Protein AF-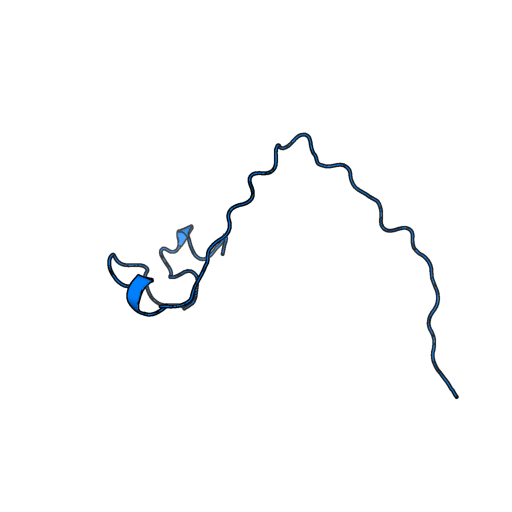A0A392VJ66-F1 (afdb_monomer_lite)

Organism: NCBI:txid97028

pLDDT: mean 76.39, std 14.72, range [45.09, 92.94]

Secondary structure (DSSP, 8-state):
-TTTTTTTB-SSSSSB--TTGGGGSTT---------TT-----------------

Radius of gyration: 19.91 Å; chains: 1; bounding box: 38×50×27 Å

Foldseek 3Di:
DVVQVVVQADPVDRHHDDVVVVVVVVPDDDDDDDDDPVPPPPPDPPDPDDDDDDD

Sequence (55 aa):
MAERRPKGLCMFCDEQFTPGHQFKHKRSQIMVLELDDDDTMVEEPTEETNSPESD

Structure (mmCIF, N/CA/C/O backbone):
data_AF-A0A392VJ66-F1
#
_entry.id   AF-A0A392VJ66-F1
#
loop_
_atom_site.group_PDB
_atom_site.id
_atom_site.type_symbol
_atom_site.label_atom_id
_atom_site.label_alt_id
_atom_site.label_comp_id
_atom_site.label_asym_id
_atom_site.label_entity_id
_atom_site.label_seq_id
_atom_site.pdbx_PDB_ins_code
_atom_site.Cartn_x
_atom_site.Cartn_y
_atom_site.Cartn_z
_atom_site.occupancy
_atom_site.B_iso_or_equiv
_atom_site.auth_seq_id
_atom_site.auth_comp_id
_atom_site.auth_asym_id
_atom_site.auth_atom_id
_atom_site.pdbx_PDB_model_num
ATOM 1 N N . MET A 1 1 ? 3.973 -9.200 -4.008 1.00 65.00 1 MET A N 1
ATOM 2 C CA . MET A 1 1 ? 3.952 -7.738 -3.758 1.00 65.00 1 MET A CA 1
ATOM 3 C C . MET A 1 1 ? 3.749 -6.954 -5.055 1.00 65.00 1 MET A C 1
ATOM 5 O O . MET A 1 1 ? 2.810 -6.168 -5.124 1.00 65.00 1 MET A O 1
ATOM 9 N N . ALA A 1 2 ? 4.547 -7.250 -6.091 1.00 75.94 2 ALA A N 1
ATOM 10 C CA . ALA A 1 2 ? 4.433 -6.672 -7.434 1.00 75.94 2 ALA A CA 1
ATOM 11 C C . ALA A 1 2 ? 3.028 -6.782 -8.053 1.00 75.94 2 ALA A C 1
ATOM 13 O O . ALA A 1 2 ? 2.557 -5.824 -8.641 1.00 75.94 2 ALA A O 1
ATOM 14 N N . GLU A 1 3 ? 2.313 -7.890 -7.839 1.00 84.31 3 GLU A N 1
ATOM 15 C CA . GLU A 1 3 ? 0.945 -8.065 -8.362 1.00 84.31 3 GLU A CA 1
ATOM 16 C C . GLU A 1 3 ? -0.164 -7.529 -7.445 1.00 84.31 3 GLU A C 1
ATOM 18 O O . GLU A 1 3 ? -1.303 -7.359 -7.874 1.00 84.31 3 GLU A O 1
ATOM 23 N N . ARG A 1 4 ? 0.146 -7.282 -6.167 1.00 87.38 4 ARG A N 1
ATOM 24 C CA . ARG A 1 4 ? -0.825 -6.804 -5.165 1.00 87.38 4 ARG A CA 1
ATOM 25 C C . ARG A 1 4 ? -1.029 -5.295 -5.278 1.00 87.38 4 ARG A C 1
ATOM 27 O O . ARG A 1 4 ? -2.166 -4.832 -5.280 1.00 87.38 4 ARG A O 1
ATOM 34 N N . ARG A 1 5 ? 0.070 -4.550 -5.458 1.00 81.19 5 ARG A N 1
ATOM 35 C CA . ARG A 1 5 ? 0.070 -3.094 -5.676 1.00 81.19 5 ARG A CA 1
ATOM 36 C C . ARG A 1 5 ? -0.826 -2.631 -6.836 1.00 81.19 5 ARG A C 1
ATOM 38 O O . ARG A 1 5 ? -1.676 -1.784 -6.578 1.00 81.19 5 ARG A O 1
ATOM 45 N N . PRO A 1 6 ? -0.719 -3.168 -8.069 1.00 90.81 6 PRO A N 1
ATOM 46 C CA . PRO A 1 6 ? -1.560 -2.732 -9.187 1.00 90.81 6 PRO A CA 1
ATOM 47 C C . PRO A 1 6 ? -3.042 -3.064 -8.975 1.00 90.81 6 PRO A C 1
ATOM 49 O O . PRO A 1 6 ? -3.901 -2.403 -9.543 1.00 90.81 6 PRO A O 1
ATOM 52 N N . LYS A 1 7 ? -3.352 -4.053 -8.126 1.00 92.00 7 LYS A N 1
ATOM 53 C CA . LYS A 1 7 ? -4.724 -4.414 -7.737 1.00 92.00 7 LYS A CA 1
ATOM 54 C C . LYS A 1 7 ? -5.263 -3.567 -6.573 1.00 92.00 7 LYS A C 1
ATOM 56 O O . LYS A 1 7 ? -6.390 -3.787 -6.143 1.00 92.00 7 LYS A O 1
ATOM 61 N N . GLY A 1 8 ? -4.472 -2.632 -6.036 1.00 90.94 8 GLY A N 1
ATOM 62 C CA . GLY A 1 8 ? -4.855 -1.796 -4.895 1.00 90.94 8 GLY A CA 1
ATOM 63 C C . GLY A 1 8 ? -5.007 -2.568 -3.582 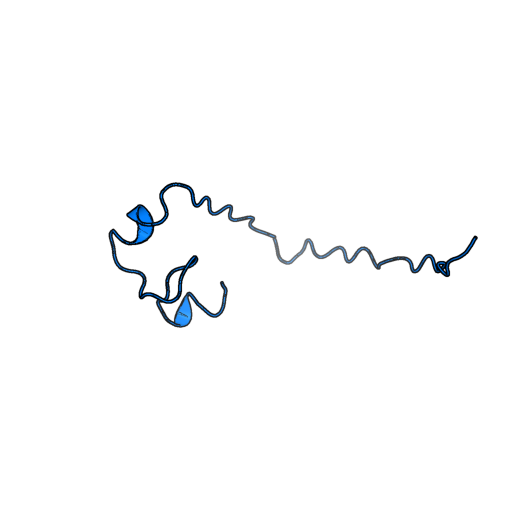1.00 90.94 8 GLY A C 1
ATOM 64 O O . GLY A 1 8 ? -5.674 -2.092 -2.665 1.00 90.94 8 GLY A O 1
ATOM 65 N N . LEU A 1 9 ? -4.427 -3.766 -3.483 1.00 92.75 9 LEU A N 1
ATOM 66 C CA . LEU A 1 9 ? -4.519 -4.605 -2.293 1.00 92.75 9 LEU A CA 1
ATOM 67 C C . LEU A 1 9 ? -3.418 -4.271 -1.290 1.00 92.75 9 LEU A C 1
ATOM 69 O O . LEU A 1 9 ? -2.317 -3.845 -1.653 1.00 92.75 9 LEU A O 1
ATOM 73 N N . CYS A 1 10 ? -3.712 -4.516 -0.015 1.00 91.56 10 CYS A N 1
ATOM 74 C CA . CYS A 1 10 ? -2.735 -4.428 1.050 1.00 91.56 10 CYS A CA 1
ATOM 75 C C . CYS A 1 10 ? -1.546 -5.362 0.780 1.00 91.56 10 CYS A C 1
ATOM 77 O O . CYS A 1 10 ? -1.635 -6.434 0.177 1.00 91.56 10 CYS A O 1
ATOM 79 N N . MET A 1 11 ? -0.386 -4.937 1.265 1.00 87.31 11 MET A N 1
ATOM 80 C CA . MET A 1 11 ? 0.872 -5.658 1.100 1.00 87.31 11 MET A CA 1
ATOM 81 C C . MET A 1 11 ? 0.947 -6.908 1.984 1.00 87.31 11 MET A C 1
ATOM 83 O O . MET A 1 11 ? 1.749 -7.795 1.704 1.00 87.31 11 MET A O 1
ATOM 87 N N . PHE A 1 12 ? 0.101 -6.979 3.016 1.00 88.12 12 PHE A N 1
ATOM 88 C CA . PHE A 1 12 ? 0.121 -8.007 4.058 1.00 88.12 12 PHE A CA 1
ATOM 89 C C . PHE A 1 12 ? -1.181 -8.817 4.148 1.00 88.12 12 PHE A C 1
ATOM 91 O O .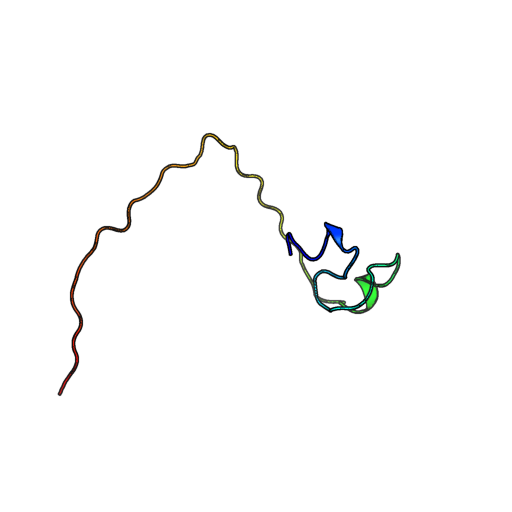 PHE A 1 12 ? -1.224 -9.805 4.874 1.00 88.12 12 PHE A O 1
ATOM 98 N N . CYS A 1 13 ? -2.239 -8.417 3.437 1.00 90.62 13 CYS A N 1
ATOM 99 C CA . CYS A 1 13 ? -3.507 -9.145 3.380 1.00 90.62 13 CYS A CA 1
ATOM 100 C C . CYS A 1 13 ? -4.238 -8.892 2.050 1.00 90.62 13 CYS A C 1
ATOM 102 O O . CYS A 1 13 ? -3.763 -8.129 1.210 1.00 90.62 13 CYS A O 1
ATOM 104 N N . ASP A 1 14 ? -5.387 -9.537 1.853 1.00 91.38 14 ASP A N 1
ATOM 105 C CA . ASP A 1 14 ? -6.176 -9.459 0.614 1.00 91.38 14 ASP A CA 1
ATOM 106 C C . ASP A 1 14 ? -7.285 -8.386 0.658 1.00 91.38 14 ASP A C 1
ATOM 108 O O . ASP A 1 14 ? -8.182 -8.370 -0.181 1.00 91.38 14 ASP A O 1
ATOM 112 N N . GLU A 1 15 ? -7.237 -7.468 1.627 1.00 92.94 15 GLU A N 1
ATOM 113 C CA . GLU A 1 15 ? -8.126 -6.302 1.675 1.00 92.94 15 GLU A CA 1
ATOM 114 C C . GLU A 1 15 ? -7.595 -5.148 0.806 1.00 92.94 15 GLU A C 1
ATOM 116 O O . GLU A 1 15 ? -6.395 -5.052 0.541 1.00 92.94 15 GLU A O 1
ATOM 121 N N . GLN A 1 16 ? -8.471 -4.220 0.404 1.00 92.56 16 GLN A N 1
ATOM 122 C CA . GLN A 1 16 ? -8.049 -2.989 -0.271 1.00 92.56 16 GLN A CA 1
ATOM 123 C C . GLN A 1 16 ? -7.182 -2.116 0.644 1.00 92.56 16 GLN A C 1
ATOM 125 O O . GLN A 1 16 ? -7.481 -1.920 1.826 1.00 92.56 16 GLN A O 1
ATOM 130 N N . PHE A 1 17 ? -6.123 -1.543 0.077 1.00 91.44 17 PHE A N 1
ATOM 131 C CA . PHE A 1 17 ? -5.267 -0.604 0.780 1.00 91.44 17 PHE A CA 1
ATOM 132 C C . PHE A 1 17 ? -5.914 0.784 0.805 1.00 91.44 17 PHE A C 1
ATOM 134 O O . PHE A 1 17 ? -5.939 1.495 -0.197 1.00 91.44 17 PHE A O 1
ATOM 141 N N . THR A 1 18 ? -6.424 1.179 1.969 1.00 90.50 18 THR A N 1
ATOM 142 C CA . THR A 1 18 ? -6.990 2.512 2.209 1.00 90.50 18 THR A CA 1
ATOM 143 C C . THR A 1 18 ? -6.123 3.311 3.185 1.00 90.50 18 THR A C 1
ATOM 145 O O . THR A 1 18 ? -5.412 2.722 4.011 1.00 90.50 18 THR A O 1
ATOM 148 N N . PRO A 1 19 ? -6.165 4.657 3.145 1.00 88.94 19 PRO A N 1
ATOM 149 C CA . PRO A 1 19 ? -5.547 5.481 4.179 1.00 88.94 19 PRO A CA 1
ATOM 150 C C . PRO A 1 19 ? -6.021 5.033 5.569 1.00 88.94 19 PRO A C 1
ATOM 152 O O . PRO A 1 19 ? -7.216 4.951 5.835 1.00 88.94 19 PRO A O 1
ATOM 155 N N . GLY A 1 20 ? -5.079 4.688 6.448 1.00 88.31 20 GLY A N 1
ATOM 156 C CA . GLY A 1 20 ? -5.366 4.143 7.780 1.00 88.31 20 GLY A CA 1
ATOM 157 C C . GLY A 1 20 ? -5.331 2.613 7.883 1.00 88.31 20 GLY A C 1
ATOM 158 O O . GLY A 1 20 ? -5.089 2.100 8.975 1.00 88.31 20 GLY A O 1
ATOM 159 N N . HIS A 1 21 ? -5.435 1.868 6.775 1.00 90.31 21 HIS A N 1
ATOM 160 C CA . HIS A 1 21 ? -5.291 0.405 6.786 1.00 90.31 21 HIS A CA 1
ATOM 161 C C . HIS A 1 21 ? -3.911 -0.033 7.313 1.00 90.31 21 HIS A C 1
ATOM 163 O O . HIS A 1 21 ? -3.792 -1.051 7.993 1.00 90.31 21 HIS A O 1
ATOM 169 N N . GLN A 1 22 ? -2.877 0.789 7.110 1.00 83.62 22 GLN A N 1
ATOM 170 C CA . GLN A 1 22 ? -1.538 0.590 7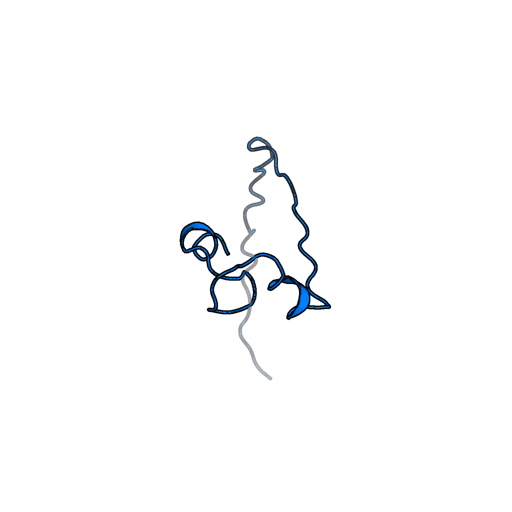.679 1.00 83.62 22 GLN A CA 1
ATOM 171 C C . GLN A 1 22 ? -1.533 0.358 9.205 1.00 83.62 22 GLN A C 1
ATOM 173 O O . GLN A 1 22 ? -0.700 -0.390 9.708 1.00 83.62 22 GLN A O 1
ATOM 178 N N . PHE A 1 23 ? -2.496 0.915 9.953 1.00 88.00 23 PHE A N 1
ATOM 179 C CA . PHE A 1 23 ? -2.581 0.732 11.407 1.00 88.00 23 PHE A CA 1
ATOM 180 C C . PHE A 1 23 ? -3.099 -0.653 11.830 1.00 88.00 23 PHE A C 1
ATOM 182 O O . PHE A 1 23 ? -2.958 -1.011 13.002 1.00 88.00 23 PHE A O 1
ATOM 189 N N . LYS A 1 24 ? -3.663 -1.455 10.910 1.00 90.12 24 LYS A N 1
ATOM 190 C CA . LYS A 1 24 ? -3.971 -2.875 11.161 1.00 90.12 24 LYS A CA 1
ATOM 191 C C . LYS A 1 24 ? -2.694 -3.718 11.263 1.00 90.12 24 LYS A C 1
ATOM 193 O O . LYS A 1 24 ? -2.663 -4.695 12.006 1.00 90.12 24 LYS A O 1
ATOM 198 N N . HIS A 1 25 ? -1.616 -3.304 10.595 1.00 90.00 25 HIS A N 1
ATOM 199 C CA . HIS A 1 25 ? -0.341 -4.021 10.537 1.00 90.00 25 HIS A CA 1
ATOM 200 C C . HIS A 1 25 ? 0.748 -3.287 11.342 1.00 90.00 25 HIS A C 1
ATOM 202 O O . HIS A 1 25 ? 1.769 -2.861 10.817 1.00 90.00 25 HIS A O 1
ATOM 208 N N . LYS A 1 26 ? 0.546 -3.150 12.661 1.00 78.06 26 LYS A N 1
ATOM 209 C CA . LYS A 1 26 ? 1.354 -2.307 13.580 1.00 78.06 26 LYS A CA 1
ATOM 210 C C . LYS A 1 26 ? 2.856 -2.642 13.690 1.00 78.06 26 LYS A C 1
ATOM 212 O O . LYS A 1 26 ? 3.575 -1.939 14.391 1.00 78.06 26 LYS A O 1
ATOM 217 N N . ARG A 1 27 ? 3.331 -3.725 13.068 1.00 81.56 27 ARG A N 1
ATOM 218 C CA . ARG A 1 27 ? 4.736 -4.186 13.122 1.00 81.56 27 ARG A CA 1
ATOM 219 C C . ARG A 1 27 ? 5.320 -4.499 11.744 1.00 81.56 27 ARG A C 1
ATOM 221 O O . ARG A 1 27 ? 6.368 -5.127 11.665 1.00 81.56 27 ARG A O 1
ATOM 228 N N . SER A 1 28 ? 4.656 -4.096 10.663 1.00 79.50 28 SER A N 1
ATOM 229 C CA . SER A 1 28 ? 5.217 -4.277 9.329 1.00 79.50 28 SER A CA 1
ATOM 230 C C . SER A 1 28 ? 6.276 -3.216 9.042 1.00 79.50 28 SER A C 1
ATOM 232 O O . SER A 1 28 ? 5.980 -2.024 9.102 1.00 79.50 28 SER A O 1
ATOM 234 N N . GLN A 1 29 ? 7.483 -3.649 8.691 1.00 80.00 29 GLN A N 1
ATOM 235 C CA . GLN A 1 29 ? 8.534 -2.791 8.152 1.00 80.00 29 GLN A CA 1
ATOM 236 C C . GLN A 1 29 ? 8.709 -3.120 6.668 1.00 80.00 29 GLN A C 1
ATOM 238 O O . GLN A 1 29 ? 8.705 -4.290 6.290 1.00 80.00 29 GLN A O 1
ATOM 243 N N . ILE A 1 30 ? 8.817 -2.093 5.827 1.00 80.06 30 ILE A N 1
ATOM 244 C CA . ILE A 1 30 ? 9.128 -2.245 4.404 1.00 80.06 30 ILE A CA 1
ATOM 245 C C . ILE A 1 30 ? 10.495 -1.610 4.201 1.00 80.06 30 ILE A C 1
ATOM 247 O O . ILE A 1 30 ? 10.637 -0.403 4.378 1.00 80.06 30 ILE A O 1
ATOM 251 N N . MET A 1 31 ? 11.481 -2.428 3.850 1.00 83.56 31 MET A N 1
ATOM 252 C CA . MET A 1 31 ? 12.793 -1.954 3.430 1.00 83.56 31 MET A CA 1
ATOM 253 C C . MET A 1 31 ? 12.811 -1.928 1.905 1.00 83.56 31 MET A C 1
ATOM 255 O O . MET A 1 31 ? 12.454 -2.919 1.267 1.00 83.56 31 MET A O 1
ATOM 259 N N . VAL A 1 32 ? 13.161 -0.782 1.331 1.00 82.62 32 VAL A N 1
ATOM 260 C CA . VAL A 1 32 ? 13.355 -0.625 -0.111 1.00 82.62 32 VAL A CA 1
ATOM 261 C C . VAL A 1 32 ? 14.854 -0.585 -0.334 1.00 82.62 32 VAL A C 1
ATOM 263 O O . VAL A 1 32 ? 15.533 0.235 0.278 1.00 82.62 32 VAL A O 1
ATOM 266 N N . LEU A 1 33 ? 15.350 -1.503 -1.155 1.00 85.50 33 LEU A N 1
ATOM 267 C CA . LEU A 1 33 ? 16.716 -1.468 -1.641 1.00 85.50 33 LEU A CA 1
ATOM 268 C C . LEU A 1 33 ? 16.643 -1.068 -3.109 1.00 85.50 33 LEU A C 1
ATOM 270 O O . LEU A 1 33 ? 15.976 -1.741 -3.897 1.00 85.50 33 LEU A O 1
ATOM 274 N N . GLU A 1 34 ? 17.247 0.064 -3.433 1.00 86.00 34 GLU A N 1
ATOM 275 C CA . GLU A 1 34 ? 17.435 0.498 -4.811 1.00 86.00 34 GLU A CA 1
ATOM 276 C C . GLU A 1 34 ? 18.651 -0.266 -5.340 1.00 86.00 34 GLU A C 1
ATOM 278 O O . GLU A 1 34 ? 19.702 -0.264 -4.699 1.00 86.00 34 GLU A O 1
ATOM 283 N N . LEU A 1 35 ? 18.468 -1.006 -6.432 1.00 81.31 35 LEU A N 1
ATOM 284 C CA . LEU A 1 35 ? 19.565 -1.612 -7.177 1.00 81.31 35 LEU A CA 1
ATOM 285 C C . LEU A 1 35 ? 19.707 -0.809 -8.463 1.00 81.31 35 LEU A C 1
ATOM 287 O O . LEU A 1 35 ? 18.705 -0.589 -9.148 1.00 81.31 35 LEU A O 1
ATOM 291 N N . ASP A 1 36 ? 20.929 -0.392 -8.768 1.00 84.56 36 ASP A N 1
ATOM 292 C CA . ASP A 1 36 ? 21.253 0.146 -10.080 1.00 84.56 36 ASP A CA 1
ATOM 293 C C . ASP A 1 36 ? 21.266 -1.019 -11.085 1.00 84.56 36 ASP A C 1
ATOM 295 O O . ASP A 1 36 ? 21.784 -2.100 -10.794 1.00 84.56 36 ASP A O 1
ATOM 299 N N . ASP A 1 37 ? 20.673 -0.822 -12.267 1.00 72.00 37 ASP A N 1
ATOM 300 C CA . ASP A 1 37 ? 20.545 -1.869 -13.299 1.00 72.00 37 ASP A CA 1
ATOM 301 C C . ASP A 1 37 ? 21.913 -2.409 -13.786 1.00 72.00 37 ASP A C 1
ATOM 303 O O . ASP A 1 37 ? 21.977 -3.475 -14.396 1.00 72.00 37 ASP A O 1
ATOM 307 N N . ASP A 1 38 ? 23.006 -1.698 -13.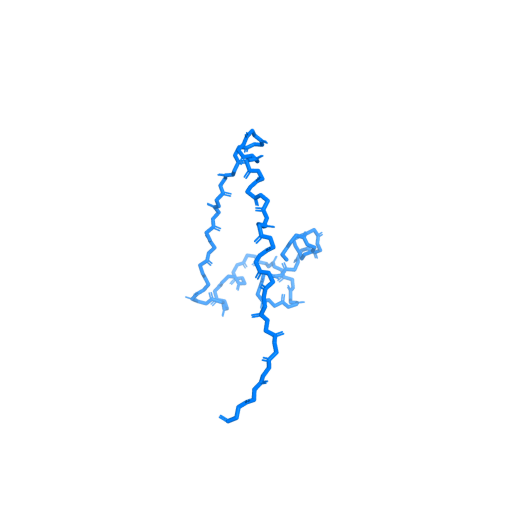489 1.00 66.81 38 ASP A N 1
ATOM 308 C CA . ASP A 1 38 ? 24.383 -2.051 -13.850 1.00 66.81 38 ASP A CA 1
ATOM 309 C C . ASP A 1 38 ? 25.070 -3.013 -12.848 1.00 66.81 38 ASP A C 1
ATOM 311 O O . ASP A 1 38 ? 26.131 -3.559 -13.154 1.00 66.81 38 ASP A O 1
ATOM 315 N N . ASP A 1 39 ? 24.467 -3.283 -11.680 1.00 59.47 39 ASP A N 1
ATOM 316 C CA . ASP A 1 39 ? 25.027 -4.144 -10.619 1.00 59.47 39 ASP A CA 1
ATOM 317 C C . ASP A 1 39 ? 24.609 -5.627 -10.733 1.00 59.47 39 ASP A C 1
ATOM 319 O O . ASP A 1 39 ? 24.689 -6.401 -9.774 1.00 59.47 39 ASP A O 1
ATOM 323 N N . THR A 1 40 ? 24.187 -6.089 -11.913 1.00 62.00 40 THR A N 1
ATOM 324 C CA . THR A 1 40 ? 23.965 -7.523 -12.156 1.00 62.00 40 THR A CA 1
ATOM 325 C C . THR A 1 40 ? 25.288 -8.247 -12.421 1.00 62.00 40 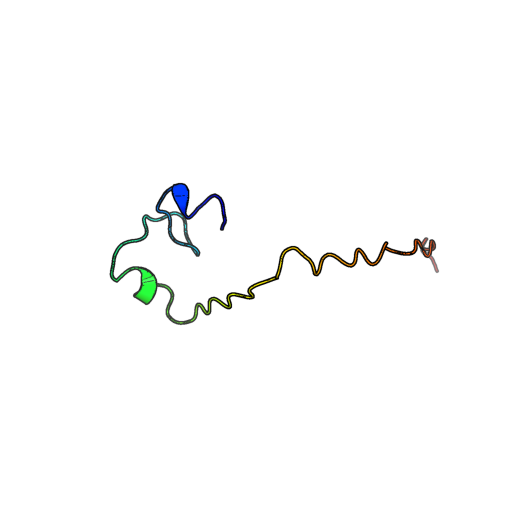THR A C 1
ATOM 327 O O . THR A 1 40 ? 25.527 -8.753 -13.519 1.00 62.00 40 THR A O 1
ATOM 330 N N . MET A 1 41 ? 26.169 -8.326 -11.422 1.00 63.00 41 MET A N 1
ATOM 331 C CA . MET A 1 41 ? 27.210 -9.355 -11.420 1.00 63.00 41 MET A CA 1
ATOM 332 C C . MET A 1 41 ? 26.544 -10.677 -11.041 1.00 63.00 41 MET A C 1
ATOM 334 O O . MET A 1 41 ? 26.283 -10.965 -9.875 1.00 63.00 41 MET A O 1
ATOM 338 N N . VAL A 1 42 ? 26.181 -11.445 -12.067 1.00 62.16 42 VAL A N 1
ATOM 339 C CA . VAL A 1 42 ? 25.717 -12.825 -11.935 1.00 62.16 42 VAL A CA 1
ATOM 340 C C . VAL A 1 42 ? 26.885 -13.644 -11.389 1.00 62.16 42 VAL A C 1
ATOM 342 O O . VAL A 1 42 ? 27.738 -14.095 -12.146 1.00 62.16 42 VAL A O 1
ATOM 345 N N . GLU A 1 43 ? 26.947 -13.822 -10.073 1.00 63.12 43 GLU A N 1
ATOM 346 C CA . GLU A 1 43 ? 27.687 -14.941 -9.493 1.00 63.12 43 GLU A CA 1
ATOM 347 C C . GLU A 1 43 ? 26.928 -16.207 -9.915 1.00 63.12 43 GLU A C 1
ATOM 349 O O . GLU A 1 43 ? 25.859 -16.524 -9.384 1.00 63.12 43 GLU A O 1
ATOM 354 N N . GLU A 1 44 ? 27.424 -16.874 -10.960 1.00 65.19 44 GLU A N 1
ATOM 355 C CA . GLU A 1 44 ? 26.932 -18.187 -11.361 1.00 65.19 44 GLU A CA 1
ATOM 356 C C . GLU A 1 44 ? 27.037 -19.132 -10.154 1.00 65.19 44 GLU A C 1
ATOM 358 O O . GLU A 1 44 ? 28.095 -19.196 -9.521 1.00 65.19 44 GLU A O 1
ATOM 363 N N . PRO A 1 45 ? 25.978 -19.882 -9.800 1.00 60.50 45 PRO A N 1
ATOM 364 C CA . PRO A 1 45 ? 26.112 -20.925 -8.801 1.00 60.50 45 PRO A CA 1
ATOM 365 C C . PRO A 1 45 ? 27.071 -21.976 -9.362 1.00 60.50 45 PRO A C 1
ATOM 367 O O . PRO A 1 45 ? 26.709 -22.742 -10.254 1.00 60.50 45 PRO A O 1
ATOM 370 N N . THR A 1 46 ? 28.304 -22.014 -8.854 1.00 54.53 46 THR A N 1
ATOM 371 C CA . THR A 1 46 ? 29.198 -23.146 -9.084 1.00 54.53 46 THR A CA 1
ATOM 372 C C . THR A 1 46 ? 28.516 -24.377 -8.500 1.00 54.53 46 THR A C 1
ATOM 374 O O . THR A 1 46 ? 28.370 -24.498 -7.282 1.00 54.53 46 THR A O 1
ATOM 377 N N . GLU A 1 47 ? 28.043 -25.260 -9.378 1.00 59.47 47 GLU A N 1
ATOM 378 C CA . GLU A 1 47 ? 27.571 -26.593 -9.032 1.00 59.47 47 GLU A CA 1
ATOM 379 C C . GLU A 1 47 ? 28.706 -27.365 -8.346 1.00 59.47 47 GLU A C 1
ATOM 381 O O . GLU A 1 47 ? 29.524 -28.002 -9.003 1.00 59.47 47 GLU A O 1
ATOM 386 N N . GLU A 1 48 ? 28.751 -27.352 -7.016 1.00 53.59 48 GLU A N 1
ATOM 387 C CA . GLU A 1 48 ? 29.388 -28.434 -6.271 1.00 53.59 48 GLU A CA 1
ATOM 388 C C . GLU A 1 48 ? 28.308 -29.441 -5.893 1.00 53.59 48 GLU A C 1
ATOM 390 O O . GLU A 1 48 ? 27.641 -29.398 -4.859 1.00 53.59 48 GLU A O 1
ATOM 395 N N . THR A 1 49 ? 28.125 -30.357 -6.836 1.00 53.84 49 THR A N 1
ATOM 396 C CA . THR A 1 49 ? 27.543 -31.673 -6.644 1.00 53.84 49 THR A CA 1
ATOM 397 C C . THR A 1 49 ? 28.158 -32.349 -5.415 1.00 53.84 49 THR A C 1
ATOM 399 O O . THR A 1 49 ? 29.364 -32.583 -5.397 1.00 53.84 49 THR A O 1
ATOM 402 N N . ASN A 1 50 ? 27.344 -32.704 -4.419 1.00 47.66 50 ASN A N 1
ATOM 403 C CA . ASN A 1 50 ? 27.194 -34.078 -3.917 1.00 47.66 50 ASN A CA 1
ATOM 404 C C . ASN A 1 50 ? 26.335 -34.084 -2.639 1.00 47.66 50 ASN A C 1
ATOM 406 O O . ASN A 1 50 ? 26.768 -33.710 -1.551 1.00 47.66 50 ASN A O 1
ATOM 410 N N . SER A 1 51 ? 25.114 -34.588 -2.751 1.00 51.41 51 SER A N 1
ATOM 411 C CA . SER A 1 51 ? 24.572 -35.457 -1.709 1.00 51.41 51 SER A CA 1
ATOM 412 C C . SER A 1 51 ? 23.952 -36.652 -2.417 1.00 51.41 51 SER A C 1
ATOM 414 O O . SER A 1 51 ? 23.204 -36.473 -3.382 1.00 51.41 51 SER A O 1
ATOM 416 N N . PRO A 1 52 ? 24.281 -37.868 -1.969 1.00 56.75 52 PRO A N 1
ATOM 417 C CA . PRO A 1 52 ? 23.233 -38.614 -1.292 1.00 56.75 52 PRO A CA 1
ATOM 418 C C . PRO A 1 52 ? 23.667 -39.233 0.046 1.00 56.75 52 PRO A C 1
ATOM 420 O O . PRO A 1 52 ? 24.841 -39.411 0.349 1.00 56.75 52 PRO A O 1
ATOM 423 N N . GLU A 1 53 ? 22.625 -39.513 0.819 1.00 57.62 53 GLU A N 1
ATOM 424 C CA . GLU A 1 53 ? 22.504 -39.983 2.201 1.00 57.62 53 GLU A CA 1
ATOM 425 C C . GLU A 1 53 ? 23.264 -41.276 2.593 1.00 57.62 53 GLU A C 1
ATOM 427 O O . GLU A 1 53 ? 23.635 -42.079 1.736 1.00 57.62 53 GLU A O 1
ATOM 432 N N . SER A 1 54 ? 23.239 -41.554 3.913 1.00 48.22 54 SER A N 1
ATOM 433 C CA . SER A 1 54 ? 23.165 -42.869 4.622 1.00 48.22 54 SER A CA 1
ATOM 434 C C . SER A 1 54 ? 24.441 -43.443 5.277 1.00 48.22 54 SER A C 1
ATOM 436 O O . SER A 1 54 ? 25.283 -44.013 4.587 1.00 48.22 54 SER A O 1
ATOM 438 N N . ASP A 1 55 ? 24.538 -43.365 6.616 1.00 45.09 55 ASP A N 1
ATOM 439 C CA . ASP A 1 55 ? 24.341 -44.477 7.590 1.00 45.09 55 ASP A CA 1
ATOM 440 C C . ASP A 1 55 ? 24.092 -43.894 8.998 1.00 45.09 55 ASP A C 1
ATOM 442 O O . ASP A 1 55 ? 24.917 -43.068 9.458 1.00 45.09 55 ASP A O 1
#